Protein AF-A0A2U3L6K7-F1 (afdb_monomer_lite)

pLDDT: mean 75.44, std 18.48, range [40.47, 93.81]

Secondary structure (DSSP, 8-state):
---HHHHT--HHHHHHHHHH----SPPPSEEEEETTEEEEHHHHHHHHTT--TT-S--HHHHHHHHHHTT-EEEETTEE--SS-S--PPPHHHHHHHHHHHT-------TTTTSSSSS-----

Foldseek 3Di:
DFDVLLVPDAPVLLLVLVVVDDDDDDADQKWWQHPNDIHRQLVSSCSSSVHDPPTPDDSVNSVVSCVVNPIFMGGNPHTPPDDDDDPPPPVVNVVVVVVVVVPPDDDDDPPPPPPPPPDDDDD

Structure (mmCIF, N/CA/C/O backbone):
data_AF-A0A2U3L6K7-F1
#
_entry.id   AF-A0A2U3L6K7-F1
#
loop_
_atom_site.group_PDB
_atom_site.id
_atom_site.type_symbol
_atom_site.label_atom_id
_atom_site.label_alt_id
_atom_site.label_comp_id
_atom_site.label_asym_id
_atom_site.label_entity_id
_atom_site.label_seq_id
_atom_site.pdbx_PDB_ins_code
_atom_site.Cartn_x
_atom_site.Cartn_y
_atom_site.Cartn_z
_atom_site.occupancy
_atom_site.B_iso_or_equiv
_atom_site.auth_seq_id
_atom_site.auth_comp_id
_atom_site.auth_asym_id
_atom_site.auth_atom_id
_atom_site.pdbx_PDB_model_num
ATOM 1 N N . MET A 1 1 ? 10.806 0.274 -14.148 1.00 60.28 1 MET A N 1
ATOM 2 C CA . MET A 1 1 ? 9.341 0.400 -14.315 1.00 60.28 1 MET A CA 1
ATOM 3 C C . MET A 1 1 ? 8.689 -0.465 -13.245 1.00 60.28 1 MET A C 1
ATOM 5 O O . MET A 1 1 ? 9.212 -1.556 -13.033 1.00 60.28 1 MET A O 1
ATOM 9 N N . PRO A 1 2 ? 7.659 0.013 -12.520 1.00 65.19 2 PRO A N 1
ATOM 10 C CA . PRO A 1 2 ? 6.894 -0.847 -11.614 1.00 65.19 2 PRO A CA 1
ATOM 11 C C . PRO A 1 2 ? 6.258 -1.990 -12.415 1.00 65.19 2 PRO A C 1
ATOM 13 O O . PRO A 1 2 ? 6.019 -1.844 -13.617 1.00 65.19 2 PRO A O 1
ATOM 16 N N . SER A 1 3 ? 6.029 -3.137 -11.780 1.00 74.38 3 SER A N 1
ATOM 17 C CA . SER A 1 3 ? 5.396 -4.265 -12.461 1.00 74.38 3 SER A CA 1
ATOM 18 C C . SER A 1 3 ? 3.953 -3.919 -12.847 1.00 74.38 3 SER A C 1
ATOM 20 O O . SER A 1 3 ? 3.240 -3.242 -12.108 1.00 74.38 3 SER A O 1
ATOM 22 N N . SER A 1 4 ? 3.490 -4.395 -14.008 1.00 80.12 4 SER A N 1
ATOM 23 C CA . SER A 1 4 ? 2.147 -4.077 -14.524 1.00 80.12 4 SER A CA 1
ATOM 24 C C . SER A 1 4 ? 1.023 -4.467 -13.557 1.00 80.12 4 SER A C 1
ATOM 26 O O . SER A 1 4 ? -0.024 -3.828 -13.544 1.00 80.12 4 SER A O 1
ATOM 28 N N . ARG A 1 5 ? 1.256 -5.477 -12.706 1.00 80.88 5 ARG A N 1
ATOM 29 C CA . ARG A 1 5 ? 0.323 -5.900 -11.650 1.00 80.88 5 ARG A CA 1
ATOM 30 C C . ARG A 1 5 ? 0.117 -4.828 -10.587 1.00 80.88 5 ARG A C 1
ATOM 32 O O . ARG A 1 5 ? -1.007 -4.609 -10.161 1.00 80.88 5 ARG A O 1
ATOM 39 N N . VAL A 1 6 ? 1.185 -4.132 -10.205 1.00 81.19 6 VAL A N 1
ATOM 40 C CA . VAL A 1 6 ? 1.137 -3.041 -9.227 1.00 81.19 6 VAL A CA 1
ATOM 41 C C . VAL A 1 6 ? 0.366 -1.840 -9.790 1.00 81.19 6 VAL A C 1
ATOM 43 O O . VAL A 1 6 ? -0.397 -1.207 -9.068 1.00 81.19 6 VAL A O 1
ATOM 46 N N . SER A 1 7 ? 0.497 -1.557 -11.090 1.00 80.50 7 SER A N 1
ATOM 47 C CA . SER A 1 7 ? -0.251 -0.479 -11.756 1.00 80.50 7 SER A CA 1
ATOM 48 C C . SER A 1 7 ? -1.734 -0.788 -11.990 1.00 80.50 7 SER A C 1
ATOM 50 O O . SER A 1 7 ? -2.523 0.143 -12.110 1.00 80.50 7 SER A O 1
ATOM 52 N N . ALA A 1 8 ? -2.120 -2.064 -12.061 1.00 86.12 8 ALA A N 1
ATOM 53 C CA . ALA A 1 8 ? -3.504 -2.492 -12.281 1.00 86.12 8 ALA A CA 1
ATOM 54 C C . ALA A 1 8 ? -4.331 -2.614 -10.985 1.00 86.12 8 ALA A C 1
ATOM 56 O O . ALA A 1 8 ? -5.496 -3.001 -11.044 1.00 86.12 8 ALA A O 1
ATOM 57 N N . LEU A 1 9 ? -3.740 -2.312 -9.823 1.00 87.56 9 LEU A N 1
ATOM 58 C CA . LEU A 1 9 ? -4.396 -2.457 -8.526 1.00 87.56 9 LEU A CA 1
ATOM 59 C C . LEU A 1 9 ? -5.606 -1.540 -8.376 1.00 87.56 9 LEU A C 1
ATOM 61 O O . LEU A 1 9 ? -5.511 -0.326 -8.570 1.00 87.56 9 LEU A O 1
ATOM 65 N N . THR A 1 10 ? -6.718 -2.114 -7.921 1.00 91.25 10 THR A N 1
ATOM 66 C CA . THR A 1 10 ? -7.906 -1.351 -7.542 1.00 91.25 10 THR A CA 1
ATOM 67 C C . THR A 1 10 ? -7.948 -1.090 -6.03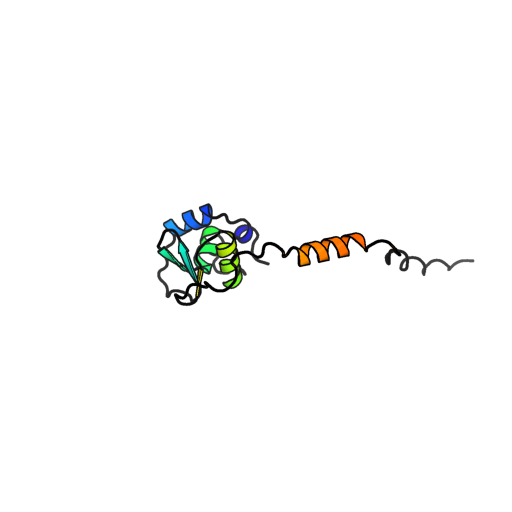8 1.00 91.25 10 THR A C 1
ATOM 69 O O . THR A 1 10 ? -7.340 -1.794 -5.224 1.00 91.25 10 THR A O 1
ATOM 72 N N . LYS A 1 11 ? -8.738 -0.091 -5.636 1.00 90.69 11 LYS A N 1
ATOM 73 C CA . LYS A 1 11 ? -9.051 0.179 -4.227 1.00 90.69 11 LYS A CA 1
ATOM 74 C C . LYS A 1 11 ? -9.578 -1.059 -3.488 1.00 90.69 11 LYS A C 1
ATOM 76 O O . LYS A 1 11 ? -9.245 -1.259 -2.320 1.00 90.69 11 LYS A O 1
ATOM 81 N N . GLN A 1 12 ? -10.392 -1.879 -4.156 1.00 91.25 12 GLN A N 1
ATOM 82 C CA . GLN A 1 12 ? -10.992 -3.073 -3.563 1.00 91.25 12 GLN A CA 1
ATOM 83 C C . GLN A 1 12 ? -9.951 -4.165 -3.305 1.00 91.25 12 GLN A C 1
ATOM 85 O O . GLN A 1 12 ? -9.994 -4.781 -2.241 1.00 91.25 12 GLN A O 1
ATOM 90 N N . ASP A 1 13 ? -8.995 -4.351 -4.216 1.00 92.00 13 ASP A N 1
ATOM 91 C CA . ASP A 1 13 ? -7.904 -5.321 -4.047 1.00 92.00 13 ASP A CA 1
ATOM 92 C C . ASP A 1 13 ? -7.034 -4.957 -2.841 1.00 92.00 13 ASP A C 1
ATOM 94 O O . ASP A 1 13 ? -6.734 -5.800 -1.997 1.00 92.00 13 ASP A O 1
ATOM 98 N N . ILE A 1 14 ? -6.705 -3.670 -2.702 1.00 92.44 14 ILE A N 1
ATOM 99 C CA . ILE A 1 14 ? -5.922 -3.154 -1.572 1.00 92.44 14 ILE A CA 1
ATOM 100 C C . ILE A 1 14 ? -6.684 -3.334 -0.252 1.00 92.44 14 ILE A C 1
ATOM 102 O O . ILE A 1 14 ? -6.099 -3.769 0.739 1.00 92.44 14 ILE A O 1
ATOM 106 N N . ALA A 1 15 ? -7.988 -3.042 -0.225 1.00 92.62 15 ALA A N 1
ATOM 107 C CA . ALA A 1 15 ? -8.816 -3.245 0.964 1.00 92.62 15 ALA A CA 1
ATOM 108 C C . ALA A 1 15 ? -8.958 -4.735 1.327 1.00 92.62 15 ALA A C 1
ATOM 110 O O . ALA A 1 15 ? -8.921 -5.098 2.501 1.00 92.62 15 ALA A O 1
ATOM 111 N N . ALA A 1 16 ? -9.089 -5.615 0.332 1.00 92.94 16 ALA A N 1
ATOM 112 C CA . ALA A 1 16 ? -9.151 -7.057 0.545 1.00 92.94 16 ALA A CA 1
ATOM 113 C C . ALA A 1 16 ? -7.827 -7.610 1.097 1.00 92.94 16 ALA A C 1
ATOM 115 O O . ALA A 1 16 ? -7.842 -8.385 2.056 1.00 92.94 16 ALA A O 1
ATOM 116 N N . ALA A 1 17 ? -6.694 -7.165 0.548 1.00 92.88 17 ALA A N 1
ATOM 117 C CA . ALA A 1 17 ? -5.369 -7.505 1.056 1.00 92.88 17 ALA A CA 1
ATOM 118 C C . ALA A 1 17 ? -5.192 -7.011 2.498 1.00 92.88 17 ALA A C 1
ATOM 120 O O . ALA A 1 17 ? -4.829 -7.786 3.379 1.00 92.88 17 ALA A O 1
ATOM 121 N N . ALA A 1 18 ? -5.572 -5.760 2.782 1.00 93.44 18 ALA A N 1
ATOM 122 C CA . ALA A 1 18 ? -5.467 -5.151 4.108 1.00 93.44 18 ALA A CA 1
ATOM 123 C C . ALA A 1 18 ? -6.168 -5.948 5.221 1.00 93.44 18 ALA A C 1
ATOM 125 O O . ALA A 1 18 ? -5.675 -5.983 6.349 1.00 93.44 18 ALA A O 1
ATOM 126 N N . ARG A 1 19 ? -7.287 -6.625 4.923 1.00 91.06 19 ARG A N 1
ATOM 127 C CA . ARG A 1 19 ? -8.002 -7.461 5.904 1.00 91.06 19 ARG A CA 1
ATOM 128 C C . ARG A 1 19 ? -7.194 -8.676 6.362 1.00 91.06 19 ARG A C 1
ATOM 130 O O . ARG A 1 19 ? -7.286 -9.058 7.528 1.00 91.06 19 ARG A O 1
ATOM 137 N N . ASN A 1 20 ? -6.416 -9.270 5.459 1.00 89.62 20 ASN A N 1
ATOM 138 C CA . ASN A 1 20 ? -5.610 -10.464 5.728 1.00 89.62 20 ASN A CA 1
ATOM 139 C C . ASN A 1 20 ? -4.145 -10.135 6.039 1.00 89.62 20 ASN A C 1
ATOM 141 O O . ASN A 1 20 ? -3.410 -10.983 6.548 1.00 89.62 20 ASN A O 1
ATOM 145 N N . PHE A 1 21 ? -3.730 -8.903 5.757 1.00 90.94 21 PHE A N 1
ATOM 146 C CA . PHE A 1 21 ? -2.359 -8.464 5.894 1.00 90.94 21 PHE A CA 1
ATOM 147 C C . PHE A 1 21 ? -1.926 -8.429 7.363 1.00 90.94 21 PHE A C 1
ATOM 149 O O . PHE A 1 21 ? -2.496 -7.722 8.199 1.00 90.94 21 PHE A O 1
ATOM 156 N N . ARG A 1 22 ? -0.876 -9.188 7.683 1.00 87.81 22 ARG A N 1
ATOM 157 C CA . ARG A 1 22 ? -0.268 -9.225 9.017 1.00 87.81 22 ARG A CA 1
ATOM 158 C C . ARG A 1 22 ? 1.159 -8.715 8.942 1.00 87.81 22 ARG A C 1
ATOM 160 O O . ARG A 1 22 ? 2.008 -9.316 8.289 1.00 87.81 22 ARG A O 1
ATOM 167 N N . TRP A 1 23 ? 1.438 -7.640 9.670 1.00 88.94 23 TRP A N 1
ATOM 168 C CA . TRP A 1 23 ? 2.786 -7.104 9.800 1.00 88.94 23 TRP A CA 1
ATOM 169 C C . TRP A 1 23 ? 3.327 -7.334 11.203 1.00 88.94 23 TRP A C 1
ATOM 171 O O . TRP A 1 23 ? 2.736 -6.890 12.180 1.00 88.94 23 TRP A O 1
ATOM 181 N N . ASN A 1 24 ? 4.465 -8.018 11.293 1.00 87.00 24 ASN A N 1
ATOM 182 C CA . ASN A 1 24 ? 5.128 -8.363 12.553 1.00 87.00 24 ASN A CA 1
ATOM 183 C C . ASN A 1 24 ? 6.490 -7.671 12.731 1.00 87.00 24 ASN A C 1
ATOM 185 O O . ASN A 1 24 ? 7.223 -7.986 13.665 1.00 87.00 24 ASN A O 1
ATOM 189 N N . ARG A 1 25 ? 6.856 -6.755 11.828 1.00 87.62 25 ARG A N 1
ATOM 190 C CA . ARG A 1 25 ? 8.122 -6.009 11.873 1.00 87.62 25 ARG A CA 1
ATOM 191 C C . ARG A 1 25 ? 7.878 -4.573 12.328 1.00 87.62 25 ARG A C 1
ATOM 193 O O . ARG A 1 25 ? 6.741 -4.128 12.466 1.00 87.62 25 ARG A O 1
ATOM 200 N N . LEU A 1 26 ? 8.959 -3.819 12.500 1.00 87.50 26 LEU A N 1
ATOM 201 C CA . LEU A 1 26 ? 8.873 -2.380 12.740 1.00 87.50 26 LEU A CA 1
ATOM 202 C C . LEU A 1 26 ? 8.096 -1.687 11.611 1.00 87.50 26 LEU A C 1
ATOM 204 O O . LEU A 1 26 ? 8.232 -2.044 10.435 1.00 87.50 26 LEU A O 1
ATOM 208 N N . MET A 1 27 ? 7.264 -0.711 11.978 1.00 86.81 27 MET A N 1
ATOM 209 C CA . MET A 1 27 ? 6.532 0.102 11.009 1.00 86.81 27 MET A CA 1
ATOM 210 C C . MET A 1 27 ? 7.519 0.914 10.157 1.00 86.81 27 MET A C 1
ATOM 212 O O . MET A 1 27 ? 8.397 1.588 10.704 1.00 86.81 27 MET A O 1
ATOM 216 N N . PRO A 1 28 ? 7.405 0.869 8.819 1.00 89.00 28 PRO A N 1
ATOM 217 C CA . PRO A 1 28 ? 8.187 1.728 7.948 1.00 89.00 28 PRO A CA 1
ATOM 218 C C . PRO A 1 28 ? 7.714 3.180 8.063 1.00 89.00 28 PRO A C 1
ATOM 220 O O . PRO A 1 28 ? 6.617 3.468 8.526 1.00 89.00 28 PRO A O 1
ATOM 223 N N . LYS A 1 29 ? 8.532 4.111 7.564 1.00 91.75 29 LYS A N 1
ATOM 224 C CA . LYS A 1 29 ? 8.199 5.545 7.575 1.00 91.75 29 LYS A CA 1
ATOM 225 C C . LYS A 1 29 ? 6.910 5.873 6.820 1.00 91.75 29 LYS A C 1
ATOM 227 O O . LYS A 1 29 ? 6.251 6.840 7.165 1.00 91.75 29 LYS A O 1
ATOM 232 N N . TRP A 1 30 ? 6.594 5.107 5.780 1.00 92.81 30 TRP A N 1
ATOM 233 C CA . TRP A 1 30 ? 5.406 5.299 4.956 1.00 92.81 30 TRP A CA 1
ATOM 234 C C . TRP A 1 30 ? 4.308 4.337 5.389 1.00 92.81 30 TRP A C 1
ATOM 236 O O . TRP A 1 30 ? 4.436 3.124 5.194 1.00 92.81 30 TRP A O 1
ATOM 246 N N . THR A 1 31 ? 3.234 4.885 5.938 1.00 93.25 31 THR A N 1
ATOM 247 C CA . THR A 1 31 ? 2.063 4.138 6.396 1.00 93.25 31 THR A CA 1
ATOM 248 C C . THR A 1 31 ? 0.806 4.616 5.683 1.00 93.25 31 THR A C 1
ATOM 250 O O . THR A 1 31 ? 0.778 5.686 5.076 1.00 93.25 31 THR A O 1
ATOM 253 N N . VAL A 1 32 ? -0.232 3.791 5.693 1.00 93.81 32 VAL A N 1
ATOM 254 C CA . VAL A 1 32 ? -1.523 4.069 5.067 1.00 93.81 32 VAL A CA 1
ATOM 255 C C . VAL A 1 32 ? -2.644 3.653 6.003 1.00 93.81 32 VAL A C 1
ATOM 257 O O . VAL A 1 32 ? -2.547 2.619 6.663 1.00 93.81 32 VAL A O 1
ATOM 260 N N . ILE A 1 33 ? -3.697 4.463 6.065 1.00 92.75 33 ILE A N 1
ATOM 261 C CA . ILE A 1 33 ? -4.904 4.149 6.821 1.00 92.75 33 ILE A CA 1
ATOM 262 C C . ILE A 1 33 ? -5.897 3.451 5.894 1.00 92.75 33 ILE A C 1
ATOM 264 O O . ILE A 1 33 ? -6.401 4.043 4.938 1.00 92.75 33 ILE A O 1
ATOM 268 N N . VAL A 1 34 ? -6.198 2.190 6.195 1.00 91.94 34 VAL A N 1
ATOM 269 C CA . VAL A 1 34 ? -7.192 1.381 5.480 1.00 91.94 34 VAL A CA 1
ATOM 270 C C . VAL A 1 34 ? -8.199 0.863 6.496 1.00 91.94 34 VAL A C 1
ATOM 272 O O . VAL A 1 34 ? -7.813 0.217 7.464 1.00 91.94 34 VAL A O 1
ATOM 275 N N . GLU A 1 35 ? -9.484 1.189 6.316 1.00 88.06 35 GLU A N 1
ATOM 276 C CA . GLU A 1 35 ? -10.571 0.774 7.227 1.00 88.06 35 GLU A CA 1
ATOM 277 C C . GLU A 1 35 ? -10.278 1.092 8.715 1.00 88.06 35 GLU A C 1
ATOM 279 O O . GLU A 1 35 ? -10.576 0.313 9.617 1.00 88.06 35 GLU A O 1
ATOM 284 N N . GLY A 1 36 ? -9.640 2.241 8.979 1.00 88.44 36 GLY A N 1
ATOM 285 C CA . GLY A 1 36 ? -9.270 2.681 10.331 1.00 88.44 36 GLY A CA 1
ATOM 286 C C . GLY A 1 36 ? -8.017 2.016 10.915 1.00 88.44 36 GLY A C 1
ATOM 287 O O . GLY A 1 36 ? -7.669 2.289 12.062 1.00 88.44 36 GLY A O 1
ATOM 288 N N . ARG A 1 37 ? -7.316 1.171 10.149 1.00 90.62 37 ARG A N 1
ATOM 289 C CA . ARG A 1 37 ? -6.070 0.509 10.558 1.00 90.62 37 ARG A CA 1
ATOM 290 C C . ARG A 1 37 ? -4.870 1.120 9.855 1.00 90.62 37 ARG A C 1
ATOM 292 O O . ARG A 1 37 ? -4.895 1.320 8.644 1.00 90.62 37 ARG A O 1
ATOM 299 N N . GLU A 1 38 ? -3.808 1.372 10.613 1.00 91.38 38 GLU A N 1
ATOM 300 C CA . GLU A 1 38 ? -2.534 1.825 10.063 1.00 91.38 38 GLU A CA 1
ATOM 301 C C . GLU A 1 38 ? -1.696 0.630 9.606 1.00 91.38 38 GLU A C 1
ATOM 303 O O . GLU A 1 38 ? -1.382 -0.269 10.385 1.00 91.38 38 GLU A O 1
ATOM 308 N N . LEU A 1 39 ? -1.359 0.622 8.320 1.00 93.25 39 LEU A N 1
ATOM 309 C CA . LEU A 1 39 ? -0.645 -0.459 7.655 1.00 93.25 39 LEU A CA 1
ATOM 310 C C . LEU A 1 39 ? 0.582 0.088 6.914 1.00 93.25 39 LEU A C 1
ATOM 312 O O . LEU A 1 39 ? 0.614 1.255 6.521 1.00 93.25 39 LEU A O 1
ATOM 316 N N . PRO A 1 40 ? 1.619 -0.731 6.694 1.00 93.81 40 PRO A N 1
ATOM 317 C CA . PRO A 1 40 ? 2.809 -0.309 5.972 1.00 93.81 40 PRO A CA 1
ATOM 318 C C . PRO A 1 40 ? 2.502 -0.161 4.474 1.00 93.81 40 PRO A C 1
ATOM 320 O O . PRO A 1 40 ? 2.098 -1.119 3.820 1.00 93.81 40 PRO A O 1
ATOM 323 N N . ALA A 1 41 ? 2.751 1.022 3.905 1.00 93.25 41 ALA A N 1
ATOM 324 C CA . ALA A 1 41 ? 2.306 1.364 2.550 1.00 93.25 41 ALA A CA 1
ATOM 325 C C . ALA A 1 41 ? 2.873 0.426 1.467 1.00 93.25 41 ALA A C 1
ATOM 327 O O . ALA A 1 41 ? 2.126 -0.216 0.734 1.00 93.25 41 ALA A O 1
ATOM 328 N N . ARG A 1 42 ? 4.206 0.312 1.375 1.00 93.38 42 ARG A N 1
ATOM 329 C CA . ARG A 1 42 ? 4.860 -0.513 0.344 1.00 93.38 42 ARG A CA 1
ATOM 330 C C . ARG A 1 42 ? 4.542 -2.007 0.498 1.00 93.38 42 ARG A C 1
ATOM 332 O O . ARG A 1 42 ? 4.096 -2.589 -0.483 1.00 93.38 42 ARG A O 1
ATOM 339 N N . PRO A 1 43 ? 4.736 -2.640 1.670 1.00 93.50 43 PRO A N 1
ATOM 340 C CA . PRO A 1 43 ? 4.409 -4.053 1.842 1.00 93.50 43 PRO A CA 1
ATOM 341 C C . PRO A 1 43 ? 2.950 -4.388 1.532 1.00 93.50 43 PRO A C 1
ATOM 343 O O . PRO A 1 43 ? 2.709 -5.408 0.902 1.00 93.50 43 PRO A O 1
ATOM 346 N N . LEU A 1 44 ? 2.004 -3.517 1.903 1.00 93.44 44 LEU A N 1
ATOM 347 C CA . LEU A 1 44 ? 0.595 -3.716 1.574 1.00 93.44 44 LEU A CA 1
ATOM 348 C C . LEU A 1 44 ? 0.356 -3.711 0.058 1.00 93.44 44 LEU A C 1
ATOM 350 O O . LEU A 1 44 ? -0.351 -4.571 -0.451 1.00 93.44 44 LEU A O 1
ATOM 354 N N . VAL A 1 45 ? 0.958 -2.767 -0.672 1.00 92.81 45 VAL A N 1
ATOM 355 C CA . VAL A 1 45 ? 0.832 -2.690 -2.140 1.00 92.81 45 VAL A CA 1
ATOM 356 C C . VAL A 1 45 ? 1.445 -3.915 -2.823 1.00 92.81 45 VAL A C 1
ATOM 358 O O . VAL A 1 45 ? 0.868 -4.433 -3.775 1.00 92.81 45 VAL A O 1
ATOM 361 N N . LEU A 1 46 ? 2.592 -4.401 -2.341 1.00 92.12 46 LEU A N 1
ATOM 362 C CA . LEU A 1 46 ? 3.228 -5.600 -2.899 1.00 92.12 46 LEU A CA 1
ATOM 363 C C . LEU A 1 46 ? 2.389 -6.861 -2.648 1.00 92.12 46 LEU A C 1
ATOM 365 O O . LEU A 1 46 ? 2.228 -7.675 -3.555 1.00 92.12 46 LEU A O 1
ATOM 369 N N . ASP A 1 47 ? 1.831 -6.992 -1.443 1.00 92.31 47 ASP A N 1
ATOM 370 C CA . ASP A 1 47 ? 0.947 -8.099 -1.067 1.00 92.31 47 ASP A CA 1
ATOM 371 C C . ASP A 1 47 ? -0.345 -8.088 -1.895 1.00 92.31 47 ASP A C 1
ATOM 373 O O . ASP A 1 47 ? -0.695 -9.094 -2.508 1.00 92.31 47 ASP A O 1
ATOM 377 N N . ALA A 1 48 ? -0.979 -6.918 -2.032 1.00 92.06 48 ALA A N 1
ATOM 378 C CA . ALA A 1 48 ? -2.171 -6.744 -2.857 1.00 92.06 48 ALA A CA 1
ATOM 379 C C . ALA A 1 48 ? -1.920 -7.083 -4.335 1.00 92.06 48 ALA A C 1
ATOM 381 O O . ALA A 1 48 ? -2.773 -7.679 -4.988 1.00 92.06 48 ALA A O 1
ATOM 382 N N . ALA A 1 49 ? -0.747 -6.732 -4.873 1.00 89.94 49 ALA A N 1
ATOM 383 C CA . ALA A 1 49 ? -0.375 -7.068 -6.249 1.00 89.94 49 ALA A CA 1
ATOM 384 C C . ALA A 1 49 ? 0.070 -8.533 -6.426 1.00 89.94 49 ALA A C 1
ATOM 386 O O . ALA A 1 49 ? 0.316 -8.965 -7.558 1.00 89.94 49 ALA A O 1
ATOM 387 N N . GLY A 1 50 ? 0.220 -9.293 -5.333 1.00 89.31 50 GLY A N 1
ATOM 388 C CA . GLY A 1 50 ? 0.727 -10.665 -5.355 1.00 89.31 50 GLY A CA 1
ATOM 389 C C . GLY A 1 50 ? 2.146 -10.763 -5.923 1.00 89.31 50 GLY A C 1
ATOM 390 O O . GLY A 1 50 ? 2.472 -11.728 -6.620 1.00 89.31 50 GLY A O 1
ATOM 391 N N . VAL A 1 51 ? 2.973 -9.735 -5.704 1.00 88.19 51 VAL A N 1
ATOM 392 C CA . VAL A 1 51 ? 4.351 -9.669 -6.211 1.00 88.19 51 VAL A CA 1
ATOM 393 C C .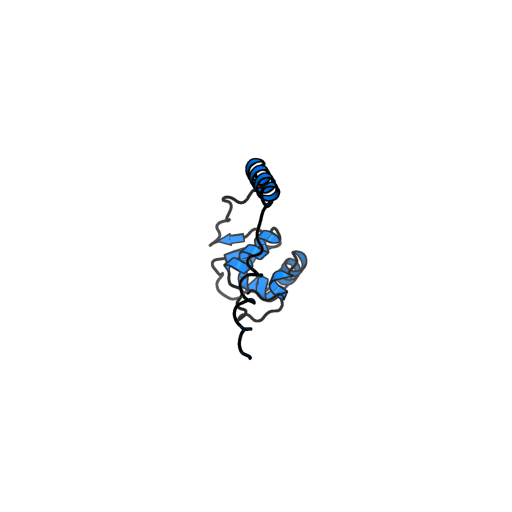 VAL A 1 51 ? 5.358 -9.967 -5.099 1.00 88.19 51 VAL A C 1
ATOM 395 O O . VAL A 1 51 ? 5.093 -9.706 -3.924 1.00 88.19 51 VAL A O 1
ATOM 398 N N . PRO A 1 52 ? 6.539 -10.514 -5.436 1.00 84.44 52 PRO A N 1
ATOM 399 C CA . PRO A 1 52 ? 7.561 -10.789 -4.438 1.00 84.44 52 PRO A CA 1
ATOM 400 C C . PRO A 1 52 ? 8.047 -9.500 -3.748 1.00 84.44 52 PRO A C 1
ATOM 402 O O . PRO A 1 52 ? 8.081 -8.432 -4.363 1.00 84.44 52 PRO A O 1
ATOM 405 N N . PRO A 1 53 ? 8.542 -9.588 -2.499 1.00 79.88 53 PRO A N 1
ATOM 406 C CA . PRO A 1 53 ? 9.043 -8.431 -1.749 1.00 79.88 53 PRO A CA 1
ATOM 407 C C . PRO A 1 53 ? 10.278 -7.764 -2.384 1.00 79.88 53 PRO A C 1
ATOM 409 O O . PRO A 1 53 ? 10.653 -6.662 -1.985 1.00 79.88 53 PRO A O 1
ATOM 412 N N . ASN A 1 54 ? 10.909 -8.429 -3.358 1.00 84.56 54 ASN A N 1
ATOM 413 C CA . ASN A 1 54 ? 12.066 -7.937 -4.105 1.00 84.56 54 ASN A CA 1
ATOM 414 C C . ASN A 1 54 ? 11.684 -7.195 -5.403 1.00 84.56 54 ASN A C 1
ATOM 416 O O . ASN A 1 54 ? 12.548 -6.910 -6.228 1.00 84.56 54 ASN A O 1
ATOM 420 N N . ASP A 1 55 ? 10.393 -6.918 -5.612 1.00 84.12 55 ASP A N 1
ATOM 421 C CA . ASP A 1 55 ? 9.913 -6.139 -6.754 1.00 84.12 55 ASP A CA 1
ATOM 422 C C . ASP A 1 55 ? 10.537 -4.722 -6.763 1.00 84.12 55 ASP A C 1
ATOM 424 O O . ASP A 1 55 ? 10.720 -4.111 -5.695 1.00 84.12 55 ASP A O 1
ATOM 428 N N . PRO A 1 56 ? 10.862 -4.174 -7.955 1.00 84.81 56 PRO A N 1
ATOM 429 C CA . PRO A 1 56 ? 11.483 -2.856 -8.102 1.00 84.81 56 PRO A CA 1
ATOM 430 C C . PRO A 1 56 ? 10.601 -1.687 -7.642 1.00 84.81 56 PRO A C 1
ATOM 432 O O . PRO A 1 56 ? 11.077 -0.551 -7.601 1.00 84.81 56 PRO A O 1
ATOM 435 N N . THR A 1 57 ? 9.333 -1.929 -7.302 1.00 87.12 57 THR A N 1
ATOM 436 C CA . THR A 1 57 ? 8.428 -0.914 -6.765 1.00 87.12 57 THR A CA 1
ATOM 437 C C . THR A 1 57 ? 8.988 -0.339 -5.472 1.00 87.12 57 THR A C 1
ATOM 439 O O . THR A 1 57 ? 9.122 -1.027 -4.454 1.00 87.12 57 THR A O 1
ATOM 442 N N . ASN A 1 58 ? 9.295 0.955 -5.502 1.00 89.25 58 ASN A N 1
ATOM 443 C CA . ASN A 1 58 ? 9.789 1.686 -4.342 1.00 89.25 58 ASN A CA 1
ATOM 444 C C . ASN A 1 58 ? 8.635 2.254 -3.492 1.00 89.25 58 ASN A C 1
ATOM 446 O O . ASN A 1 58 ? 7.464 2.226 -3.875 1.00 89.25 58 ASN A O 1
ATOM 450 N N . SER A 1 59 ? 8.961 2.795 -2.315 1.00 88.19 59 SER A N 1
ATOM 451 C CA . SER A 1 59 ? 7.951 3.339 -1.399 1.00 88.19 59 SER A CA 1
ATOM 452 C C . SER A 1 59 ? 7.185 4.531 -1.980 1.00 88.19 59 SER A C 1
ATOM 454 O O . SER A 1 59 ? 5.995 4.649 -1.726 1.00 88.19 59 SER A O 1
ATOM 456 N N . HIS A 1 60 ? 7.822 5.387 -2.785 1.00 89.50 60 HIS A N 1
ATOM 457 C CA . HIS A 1 60 ? 7.155 6.543 -3.398 1.00 89.50 60 HIS A CA 1
ATOM 458 C C . HIS A 1 60 ? 6.120 6.125 -4.445 1.00 89.50 60 HIS A C 1
ATOM 460 O O . HIS A 1 60 ? 5.041 6.706 -4.502 1.00 89.50 60 HIS A O 1
ATOM 466 N N . GLN A 1 61 ? 6.415 5.089 -5.233 1.00 91.06 61 GLN A N 1
ATOM 467 C CA . GLN A 1 61 ? 5.478 4.518 -6.199 1.00 91.06 61 GLN A CA 1
ATOM 468 C C . GLN A 1 61 ? 4.276 3.884 -5.499 1.00 91.06 61 GLN A C 1
ATOM 470 O O . GLN A 1 61 ? 3.141 4.153 -5.881 1.00 91.06 61 GLN A O 1
ATOM 475 N N . ALA A 1 62 ? 4.510 3.119 -4.428 1.00 91.00 62 ALA A N 1
ATOM 476 C CA . ALA A 1 62 ? 3.430 2.565 -3.615 1.00 91.00 62 ALA A CA 1
ATOM 477 C C . ALA A 1 62 ? 2.531 3.673 -3.038 1.00 91.00 62 ALA A C 1
ATOM 479 O O . ALA A 1 62 ? 1.309 3.592 -3.120 1.00 91.00 62 ALA A O 1
ATOM 480 N N . VAL A 1 63 ? 3.131 4.746 -2.515 1.00 91.56 63 VAL A N 1
ATOM 481 C CA . VAL A 1 63 ? 2.400 5.918 -2.012 1.00 91.56 63 VAL A CA 1
ATOM 482 C C . VAL A 1 63 ? 1.595 6.605 -3.116 1.00 91.56 63 VAL A C 1
ATOM 484 O O . VAL A 1 63 ? 0.450 6.974 -2.877 1.00 91.56 63 VAL A O 1
ATOM 487 N N . ALA A 1 64 ? 2.155 6.761 -4.318 1.00 90.44 64 ALA A N 1
ATOM 488 C CA . ALA A 1 64 ? 1.449 7.360 -5.449 1.00 90.44 64 ALA A CA 1
ATOM 489 C C . ALA A 1 64 ? 0.204 6.549 -5.835 1.00 90.44 64 ALA A C 1
ATOM 491 O O . ALA A 1 64 ? -0.860 7.129 -6.022 1.00 90.44 64 ALA A O 1
ATOM 492 N N . ILE A 1 65 ? 0.310 5.218 -5.867 1.00 90.75 65 ILE A N 1
ATOM 493 C CA . ILE A 1 65 ? -0.820 4.324 -6.158 1.00 90.75 65 ILE A CA 1
ATOM 494 C C . ILE A 1 65 ? -1.887 4.435 -5.069 1.00 90.75 65 ILE A C 1
ATOM 496 O O . ILE A 1 65 ? -3.064 4.606 -5.370 1.00 90.75 65 ILE A O 1
ATOM 500 N N . LEU A 1 66 ? -1.491 4.411 -3.795 1.00 91.25 66 LEU A N 1
ATOM 501 C CA . LEU A 1 66 ? -2.432 4.550 -2.679 1.00 91.25 66 LEU A CA 1
ATOM 502 C C . LEU A 1 66 ? -3.164 5.899 -2.709 1.00 91.25 66 LEU A C 1
ATOM 504 O O . LEU A 1 66 ? -4.372 5.941 -2.486 1.00 91.25 66 LEU A O 1
ATOM 508 N N . LYS A 1 67 ? -2.463 6.985 -3.054 1.00 90.81 67 LYS A N 1
ATOM 509 C CA . LYS A 1 67 ? -3.069 8.309 -3.256 1.00 90.81 67 LYS A CA 1
ATOM 510 C C . LYS A 1 67 ? -4.034 8.330 -4.441 1.00 90.81 67 LYS A C 1
ATOM 512 O O . LYS A 1 67 ? -5.141 8.832 -4.296 1.00 90.81 67 LYS A O 1
ATOM 517 N N . GLN A 1 68 ? -3.657 7.740 -5.577 1.00 89.69 68 GLN A N 1
ATOM 518 C CA . GLN A 1 68 ? -4.530 7.620 -6.754 1.00 89.69 68 GLN A CA 1
ATOM 519 C C . GLN A 1 68 ? -5.818 6.842 -6.446 1.00 89.69 68 GLN A C 1
ATOM 521 O O . GLN A 1 68 ? -6.878 7.184 -6.958 1.00 89.69 68 GLN A O 1
ATOM 526 N N . GLN A 1 69 ? -5.745 5.836 -5.570 1.00 89.50 69 GLN A N 1
ATOM 527 C CA . GLN A 1 69 ? -6.905 5.066 -5.103 1.00 89.50 69 GLN A CA 1
ATOM 528 C C . GLN A 1 69 ? -7.685 5.756 -3.960 1.00 89.50 69 GLN A C 1
ATOM 530 O O . GLN A 1 69 ? -8.700 5.232 -3.488 1.00 89.50 69 GLN A O 1
ATOM 535 N N . GLY A 1 70 ? -7.237 6.934 -3.511 1.00 89.81 70 GLY A N 1
ATOM 536 C CA . GLY A 1 70 ? -7.916 7.759 -2.510 1.00 89.81 70 GLY A CA 1
ATOM 537 C C . GLY A 1 70 ? -7.728 7.305 -1.060 1.00 89.81 70 GLY A C 1
ATOM 538 O O . GLY A 1 70 ? -8.642 7.476 -0.254 1.00 89.81 70 GLY A O 1
ATOM 539 N N . PHE A 1 71 ? -6.590 6.695 -0.719 1.00 91.31 71 PHE A N 1
ATOM 540 C CA . PHE A 1 71 ? -6.248 6.348 0.665 1.00 91.31 71 PHE A CA 1
ATOM 541 C C . PHE A 1 71 ? -5.487 7.474 1.383 1.00 91.31 71 PHE A C 1
ATOM 543 O O . PHE A 1 71 ? -4.707 8.204 0.770 1.00 91.31 71 PHE A O 1
ATOM 550 N N . ASP A 1 72 ? -5.667 7.570 2.706 1.00 90.94 72 ASP A N 1
ATOM 551 C CA . ASP A 1 72 ? -4.888 8.475 3.562 1.00 90.94 72 ASP A CA 1
ATOM 552 C C . ASP A 1 72 ? -3.506 7.870 3.832 1.00 90.94 72 ASP A C 1
ATOM 554 O O . ASP A 1 72 ? -3.378 6.834 4.489 1.00 90.94 72 ASP A O 1
ATOM 558 N N . VAL A 1 73 ? -2.468 8.519 3.307 1.00 92.50 73 VAL A N 1
ATOM 559 C CA . VAL A 1 73 ? -1.073 8.104 3.458 1.00 92.50 73 VAL A CA 1
ATOM 560 C C . VAL A 1 73 ? -0.356 9.043 4.421 1.00 92.50 73 VAL A C 1
ATOM 562 O O . VAL A 1 73 ? -0.407 10.269 4.284 1.00 92.50 73 VAL A O 1
ATOM 565 N N . ARG A 1 74 ? 0.395 8.458 5.354 1.00 90.81 74 ARG A N 1
ATOM 566 C CA . ARG A 1 74 ? 1.154 9.170 6.379 1.00 90.81 74 ARG A CA 1
ATOM 567 C C . ARG A 1 74 ? 2.647 8.922 6.240 1.00 90.81 74 ARG A C 1
ATOM 569 O O . ARG A 1 74 ? 3.102 7.838 5.871 1.00 90.81 74 ARG A O 1
ATOM 576 N N . TYR A 1 75 ? 3.414 9.954 6.564 1.00 91.50 75 TYR A N 1
ATOM 577 C CA . TYR A 1 75 ? 4.856 9.869 6.722 1.00 91.50 75 TYR A CA 1
ATOM 578 C C . TYR A 1 75 ? 5.200 10.051 8.198 1.00 91.50 75 TYR A C 1
ATOM 580 O O . TYR A 1 75 ? 4.956 11.110 8.771 1.00 91.50 75 TYR A O 1
ATOM 588 N N . GLN A 1 76 ? 5.754 9.013 8.825 1.00 85.44 76 GLN A N 1
ATOM 589 C CA . GLN A 1 76 ? 6.112 8.994 10.247 1.00 85.44 76 GLN A CA 1
ATOM 590 C C . GLN A 1 76 ? 4.946 9.436 11.154 1.00 85.44 76 GLN A C 1
ATOM 592 O O . GLN A 1 76 ? 5.124 10.259 12.050 1.00 85.44 76 GLN A O 1
ATOM 597 N N . GLY A 1 77 ? 3.735 8.942 10.877 1.00 74.75 77 GLY A N 1
ATOM 598 C CA . GLY A 1 77 ? 2.522 9.288 11.626 1.00 74.75 77 GLY A CA 1
ATOM 599 C C . GLY A 1 77 ? 1.943 10.678 11.330 1.00 74.75 77 GLY A C 1
ATOM 600 O O . GLY A 1 77 ? 0.859 10.992 11.813 1.00 74.75 77 GLY A O 1
ATOM 601 N N . LYS A 1 78 ? 2.605 11.502 10.508 1.00 77.94 78 LYS A N 1
ATOM 602 C CA . LYS A 1 78 ? 2.073 12.791 10.048 1.00 77.94 78 LYS A CA 1
ATOM 603 C C . LYS A 1 78 ? 1.294 12.590 8.757 1.00 77.94 78 LYS A C 1
ATOM 605 O O . LYS A 1 78 ? 1.809 12.001 7.803 1.00 77.94 78 LYS A O 1
ATOM 610 N N . THR A 1 79 ? 0.059 13.076 8.719 1.00 72.19 79 THR A N 1
ATOM 611 C CA . THR A 1 79 ? -0.708 13.160 7.476 1.00 72.19 79 THR A CA 1
ATOM 612 C C . THR A 1 79 ? 0.019 14.093 6.521 1.00 72.19 79 THR A C 1
ATOM 614 O O . THR A 1 79 ? 0.437 15.188 6.897 1.00 72.19 79 THR A O 1
ATOM 617 N N . LEU A 1 80 ? 0.173 13.674 5.266 1.00 67.88 80 LEU A N 1
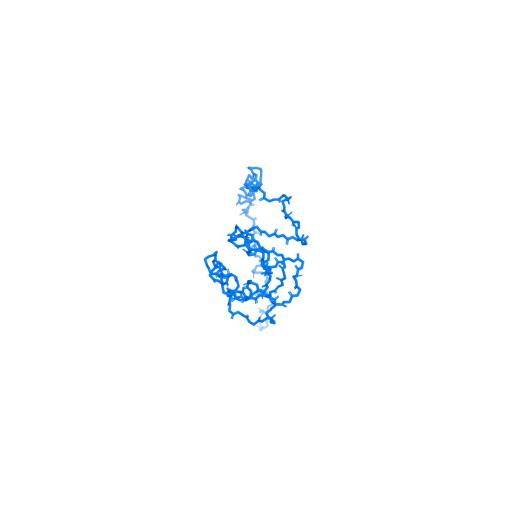ATOM 618 C CA . LEU A 1 80 ? 0.633 14.572 4.208 1.00 67.88 80 LEU A CA 1
ATOM 619 C C . LEU A 1 80 ? -0.511 15.480 3.734 1.00 67.88 80 LEU A C 1
ATOM 621 O O . LEU A 1 80 ? -0.763 15.598 2.537 1.00 67.88 80 LEU A O 1
ATOM 625 N N . GLN A 1 81 ? -1.233 16.092 4.675 1.00 55.38 81 GLN A N 1
ATOM 626 C CA . GLN A 1 81 ? -2.150 17.182 4.366 1.00 55.38 81 GLN A CA 1
ATOM 627 C C . GLN A 1 81 ? -1.313 18.443 4.155 1.00 55.38 81 GLN A C 1
ATOM 629 O O . GLN A 1 81 ? -0.967 19.156 5.090 1.00 55.38 81 GLN A O 1
ATOM 634 N N . GLY A 1 82 ? -0.939 18.637 2.895 1.00 48.72 82 GLY A N 1
ATOM 635 C CA . GLY A 1 82 ? -0.257 19.805 2.361 1.00 48.72 82 GLY A CA 1
ATOM 636 C C . GLY A 1 82 ? -0.158 19.651 0.845 1.00 48.72 82 GLY A C 1
ATOM 637 O O . GLY A 1 82 ? 0.719 18.936 0.368 1.00 48.72 82 GLY A O 1
ATOM 638 N N . ASP A 1 83 ? -1.098 20.283 0.137 1.00 48.09 83 ASP A N 1
ATOM 639 C CA . ASP A 1 83 ? -1.066 20.625 -1.297 1.00 48.09 83 ASP A CA 1
ATOM 640 C C . ASP A 1 83 ? -1.299 19.539 -2.369 1.00 48.09 83 ASP A C 1
ATOM 642 O O . ASP A 1 83 ? -0.506 19.407 -3.295 1.00 48.09 83 ASP A O 1
ATOM 646 N N . ASP A 1 84 ? -2.436 18.829 -2.344 1.00 50.66 84 ASP A N 1
ATOM 647 C CA . ASP A 1 84 ? -2.990 18.257 -3.599 1.00 50.66 84 ASP A CA 1
ATOM 648 C C . ASP A 1 84 ? -4.529 18.259 -3.657 1.00 50.66 84 ASP A C 1
ATOM 650 O O . ASP A 1 84 ? -5.165 17.457 -4.338 1.00 50.66 84 ASP A O 1
ATOM 654 N N . SER A 1 85 ? -5.171 19.184 -2.941 1.00 48.19 85 SER A N 1
ATOM 655 C CA . SER A 1 85 ? -6.585 19.459 -3.178 1.00 48.19 85 SER A CA 1
ATOM 656 C C . SER A 1 85 ? -6.697 20.255 -4.480 1.00 48.19 85 SER A C 1
ATOM 658 O O . SER A 1 85 ? -6.383 21.440 -4.525 1.00 48.19 85 SER A O 1
ATOM 660 N N . THR A 1 86 ? -7.138 19.584 -5.545 1.00 45.28 86 THR A N 1
ATOM 661 C CA . THR A 1 86 ? -7.662 20.175 -6.789 1.00 45.28 86 THR A CA 1
ATOM 662 C C . THR A 1 86 ? -6.697 21.058 -7.593 1.00 45.28 86 THR A C 1
ATOM 664 O O . THR A 1 86 ? -6.846 22.276 -7.638 1.00 45.28 86 THR A O 1
ATOM 667 N N . LYS A 1 87 ? -5.810 20.458 -8.397 1.00 40.75 87 LYS A N 1
ATOM 668 C CA . LYS A 1 87 ? -5.526 21.047 -9.716 1.00 40.75 87 LYS A CA 1
ATOM 669 C C . LYS A 1 87 ? -6.609 20.583 -10.688 1.00 40.75 87 LYS A C 1
ATOM 671 O O . LYS A 1 87 ? -6.407 19.697 -11.510 1.00 40.75 87 LYS A O 1
ATOM 676 N N . THR A 1 88 ? -7.768 21.235 -10.614 1.00 43.81 88 THR A N 1
ATOM 677 C CA . THR A 1 88 ? -8.449 21.615 -11.856 1.00 43.81 88 THR A CA 1
ATOM 678 C C . THR A 1 88 ? -7.358 22.252 -12.720 1.00 43.81 88 THR A C 1
ATOM 680 O O . THR A 1 88 ? -6.657 23.132 -12.201 1.00 43.81 88 THR A O 1
ATOM 683 N N . PRO A 1 89 ? -7.100 21.795 -13.957 1.00 50.06 89 PRO A N 1
ATOM 684 C CA . PRO A 1 89 ? -6.152 22.501 -14.799 1.00 50.06 89 PRO A CA 1
ATOM 685 C C . PRO A 1 89 ? -6.662 23.941 -14.876 1.00 50.06 89 PRO A C 1
ATOM 687 O O . PRO A 1 89 ? -7.814 24.187 -15.232 1.00 50.06 89 PRO A O 1
ATOM 690 N N . SER A 1 90 ? -5.854 24.877 -14.372 1.00 51.09 90 SER A N 1
ATOM 691 C CA . SER A 1 90 ? -6.192 26.298 -14.372 1.00 51.09 90 SER A CA 1
ATOM 692 C C . SER A 1 90 ? -6.691 26.667 -15.775 1.00 51.09 90 SER A C 1
ATOM 694 O O . SER A 1 90 ? -6.064 26.231 -16.747 1.00 51.09 90 SER A O 1
ATOM 696 N N . PRO A 1 91 ? -7.769 27.459 -15.922 1.00 58.12 91 PRO A N 1
ATOM 697 C CA . PRO A 1 91 ? -8.227 27.907 -17.237 1.00 58.12 91 PRO A CA 1
ATOM 698 C C . PRO A 1 91 ? -7.117 28.629 -18.021 1.00 58.12 91 PRO A C 1
ATOM 700 O O . PRO A 1 91 ? -7.157 28.657 -19.249 1.00 58.12 91 PRO A O 1
ATOM 703 N N . GLU A 1 92 ? -6.076 29.134 -17.348 1.00 59.22 92 GLU A N 1
ATOM 704 C CA . GLU A 1 92 ? -4.878 29.654 -18.012 1.00 59.22 92 GLU A CA 1
ATOM 705 C C . GLU A 1 92 ? -3.995 28.567 -18.638 1.00 59.22 92 GLU A C 1
ATOM 707 O O . GLU A 1 92 ? -3.453 28.774 -19.721 1.00 59.22 92 GLU A O 1
ATOM 712 N N . PHE A 1 93 ? -3.860 27.400 -18.002 1.00 58.56 93 PHE A N 1
ATOM 713 C CA . PHE A 1 93 ? -3.071 26.288 -18.539 1.00 58.56 93 PHE A CA 1
ATOM 714 C C . PHE A 1 93 ? -3.811 25.564 -19.670 1.00 58.56 93 PHE A C 1
ATOM 716 O O . PHE A 1 93 ? -3.190 25.209 -20.668 1.00 58.56 93 PHE A O 1
ATOM 723 N N . GLU A 1 94 ? -5.136 25.418 -19.574 1.00 64.06 94 GLU A N 1
ATOM 724 C CA . GLU A 1 94 ? -5.962 24.924 -20.688 1.00 64.06 94 GLU A CA 1
ATOM 725 C C . GLU A 1 94 ? -5.940 25.901 -21.873 1.00 64.06 94 GLU A C 1
ATOM 727 O O . GLU A 1 94 ? -5.759 25.479 -23.014 1.00 64.06 94 GLU A O 1
ATOM 732 N N . SER A 1 95 ? -6.023 27.215 -21.622 1.00 64.94 95 SER A N 1
ATOM 733 C CA . SER A 1 95 ? -5.853 28.241 -22.662 1.00 64.94 95 SER A CA 1
ATOM 734 C C . SER A 1 95 ? -4.462 28.175 -23.303 1.00 64.94 95 SER A C 1
ATOM 736 O O . SER A 1 95 ? -4.338 28.224 -24.528 1.00 64.94 95 SER A O 1
ATOM 738 N N . LEU A 1 96 ? -3.409 27.967 -22.503 1.00 70.25 96 LEU A N 1
ATOM 739 C CA . LEU A 1 96 ? -2.045 27.754 -22.990 1.00 70.25 96 LEU A CA 1
ATOM 740 C C . LEU A 1 96 ? -1.951 26.500 -23.876 1.00 70.25 96 LEU A C 1
ATOM 742 O O . LEU A 1 96 ? -1.409 26.574 -24.978 1.00 70.25 96 LEU A O 1
ATOM 746 N N . LEU A 1 97 ? -2.513 25.369 -23.440 1.00 70.69 97 LEU A N 1
ATOM 747 C CA . LEU A 1 97 ? -2.521 24.119 -24.203 1.00 70.69 97 LEU A CA 1
ATOM 748 C C . LEU A 1 97 ? -3.336 24.233 -25.498 1.00 70.69 97 LEU A C 1
ATOM 750 O O . LEU A 1 97 ? -2.883 23.765 -26.543 1.00 70.69 97 LEU A O 1
ATOM 754 N N . HIS A 1 98 ? -4.491 24.900 -25.471 1.00 66.50 98 HIS A N 1
ATOM 755 C CA . HIS A 1 98 ? -5.317 25.133 -26.657 1.00 66.50 98 HIS A CA 1
ATOM 756 C C . HIS A 1 98 ? -4.616 26.069 -27.659 1.00 66.50 98 HIS A C 1
ATOM 758 O O . HIS A 1 98 ? -4.690 25.857 -28.871 1.00 66.50 98 HIS A O 1
ATOM 764 N N . ARG A 1 99 ? -3.852 27.053 -27.161 1.00 64.50 99 ARG A N 1
ATOM 765 C CA . ARG A 1 99 ? -3.019 27.946 -27.982 1.00 64.50 99 ARG A CA 1
ATOM 766 C C . ARG A 1 99 ? -1.833 27.216 -28.613 1.00 64.50 99 ARG A C 1
ATOM 768 O O . ARG A 1 99 ? -1.533 27.449 -29.780 1.00 64.50 99 ARG A O 1
ATOM 775 N N . LEU A 1 100 ? -1.191 26.305 -27.880 1.00 63.06 100 LEU A N 1
ATOM 776 C CA . LEU A 1 100 ? -0.114 25.464 -28.413 1.00 63.06 100 LEU A CA 1
ATOM 777 C C . LEU A 1 100 ? -0.624 24.478 -29.472 1.00 63.06 100 LEU A C 1
ATOM 779 O O . LEU A 1 100 ? 0.021 24.303 -30.504 1.00 63.06 100 LEU A O 1
ATOM 783 N N . ARG A 1 101 ? -1.805 23.882 -29.268 1.00 62.19 101 ARG A N 1
ATOM 784 C CA . ARG A 1 101 ? -2.385 22.907 -30.208 1.00 62.19 101 ARG A CA 1
ATOM 785 C C . ARG A 1 101 ? -2.823 23.527 -31.540 1.00 62.19 101 ARG A C 1
ATOM 787 O O . ARG A 1 101 ? -2.891 22.818 -32.539 1.00 62.19 101 ARG A O 1
ATOM 794 N N . GLY A 1 102 ? -3.087 24.834 -31.568 1.00 53.19 102 GLY A N 1
ATOM 795 C CA . GLY A 1 102 ? -3.427 25.580 -32.784 1.00 53.19 102 GLY A CA 1
ATOM 796 C C . GLY A 1 102 ? -2.230 26.053 -33.621 1.00 53.19 102 GLY A C 1
ATOM 797 O O . GLY A 1 102 ? -2.438 26.502 -34.744 1.00 53.19 102 GLY A O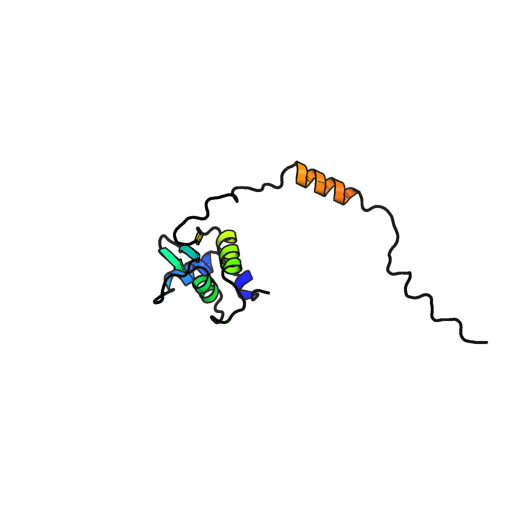 1
ATOM 798 N N . SER A 1 103 ? -0.992 25.965 -33.115 1.00 52.56 103 SER A N 1
ATOM 799 C CA . SER A 1 103 ? 0.176 26.612 -33.744 1.00 52.56 103 SER A CA 1
ATOM 800 C C . SER A 1 103 ? 1.139 25.666 -34.474 1.00 52.56 103 SER A C 1
ATOM 802 O O . SER A 1 103 ? 2.164 26.118 -34.981 1.00 52.56 103 SER A O 1
ATOM 804 N N . CYS A 1 104 ? 0.828 24.375 -34.592 1.00 46.97 104 CYS A N 1
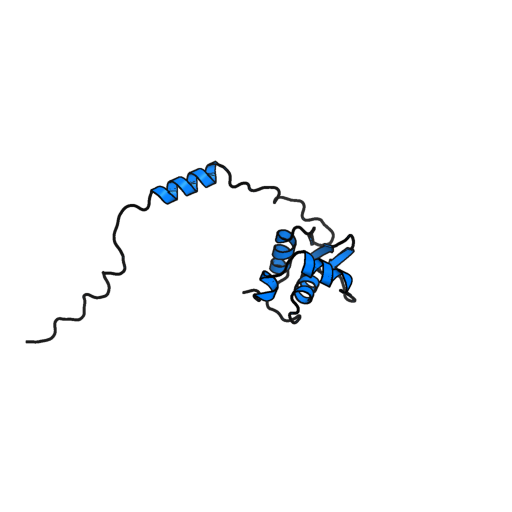ATOM 805 C CA . CYS A 1 104 ? 1.606 23.447 -35.418 1.00 46.97 104 CYS A CA 1
ATOM 806 C C . CYS A 1 104 ? 1.068 23.438 -36.857 1.00 46.97 104 CYS A C 1
ATOM 808 O O . CYS A 1 104 ? 0.500 22.448 -37.313 1.00 46.97 104 CYS A O 1
ATOM 810 N N . LYS A 1 105 ? 1.207 24.558 -37.574 1.00 51.03 105 LYS A N 1
ATOM 811 C CA . LYS A 1 105 ? 0.959 24.612 -39.020 1.00 51.03 105 LYS A CA 1
ATOM 812 C C . LYS A 1 105 ? 2.190 25.187 -39.721 1.00 51.03 105 LYS A C 1
ATOM 814 O O . LYS A 1 105 ? 2.476 26.369 -39.585 1.00 51.03 105 LYS A O 1
ATOM 819 N N . GLY A 1 106 ? 2.863 24.320 -40.479 1.00 47.50 106 GLY A N 1
ATOM 820 C CA . GLY A 1 106 ? 4.069 24.601 -41.270 1.00 47.50 106 GLY A CA 1
ATOM 821 C C . GLY A 1 106 ? 5.342 24.287 -40.482 1.00 47.50 106 GLY A C 1
ATOM 822 O O . GLY A 1 106 ? 5.498 24.757 -39.367 1.00 47.50 106 GLY A O 1
ATOM 823 N N . GLY A 1 107 ? 6.281 23.476 -40.944 1.00 44.38 107 GLY A N 1
ATOM 824 C CA . GLY A 1 107 ? 6.491 22.795 -42.213 1.00 44.38 107 GLY A CA 1
ATOM 825 C C . GLY A 1 107 ? 7.734 21.910 -42.048 1.00 44.38 107 GLY A C 1
ATOM 826 O O . GLY A 1 107 ? 8.464 22.045 -41.068 1.00 44.38 107 GLY A O 1
ATOM 827 N N . ASP A 1 108 ? 7.922 21.009 -43.003 1.00 40.47 108 ASP A N 1
ATOM 828 C CA . ASP A 1 108 ? 9.114 20.186 -43.230 1.00 40.47 108 ASP A CA 1
ATOM 829 C C . ASP A 1 108 ? 9.406 19.028 -42.258 1.00 40.47 108 ASP A C 1
ATOM 831 O O . ASP A 1 108 ? 10.090 19.112 -41.240 1.00 40.47 108 ASP A O 1
ATOM 835 N N . SER A 1 109 ? 8.893 17.875 -42.693 1.00 43.41 109 SER A N 1
ATOM 836 C CA . SER A 1 109 ? 9.335 16.525 -42.360 1.00 43.41 109 SER A CA 1
ATOM 837 C C . SER A 1 109 ? 10.861 16.390 -42.475 1.00 43.41 109 SER A C 1
ATOM 839 O O . SER A 1 109 ? 11.416 16.253 -43.563 1.00 43.41 109 SER A O 1
ATOM 841 N N . LEU A 1 110 ? 11.544 16.335 -41.331 1.00 46.56 110 LEU A N 1
ATOM 842 C CA . LEU A 1 110 ? 12.984 16.055 -41.203 1.00 46.56 110 LEU A CA 1
ATOM 843 C C . LEU A 1 110 ? 13.338 14.578 -41.511 1.00 46.56 110 LEU A C 1
ATOM 845 O O . LEU A 1 110 ? 14.431 14.113 -41.203 1.00 46.56 110 LEU A O 1
ATOM 849 N N . VAL A 1 111 ? 12.409 13.818 -42.102 1.00 47.03 111 VAL A N 1
ATOM 850 C CA . VAL A 1 111 ? 12.583 12.399 -42.455 1.00 47.03 111 VAL A CA 1
ATOM 851 C C . VAL A 1 111 ? 13.039 12.222 -43.914 1.00 47.03 111 VAL A C 1
ATOM 853 O O . VAL A 1 111 ? 13.669 11.221 -44.227 1.00 47.03 111 VAL A O 1
ATOM 856 N N . GLU A 1 112 ? 12.852 13.216 -44.789 1.00 46.16 112 GLU A N 1
ATOM 857 C CA . GLU A 1 112 ? 13.187 13.124 -46.229 1.00 46.16 112 GLU A CA 1
ATOM 858 C C . GLU A 1 112 ? 14.597 13.628 -46.613 1.00 46.16 112 GLU A C 1
ATOM 860 O O . GLU A 1 112 ? 14.952 13.654 -47.790 1.00 46.16 112 GLU A O 1
ATOM 865 N N . ALA A 1 113 ? 15.437 14.021 -45.648 1.00 44.88 113 ALA A N 1
ATOM 866 C CA . ALA A 1 113 ? 16.787 14.532 -45.929 1.00 44.88 113 ALA A CA 1
ATOM 867 C C . ALA A 1 113 ? 17.906 13.474 -45.824 1.00 44.88 113 ALA A C 1
ATOM 869 O O . ALA A 1 113 ? 19.059 13.787 -46.103 1.00 44.88 113 ALA A O 1
ATOM 870 N N . ARG A 1 114 ? 17.601 12.229 -45.421 1.00 47.19 114 ARG A N 1
ATOM 871 C CA . ARG A 1 114 ? 18.624 11.198 -45.136 1.00 47.19 114 ARG A CA 1
ATOM 872 C C . ARG A 1 114 ? 18.778 10.109 -46.209 1.00 47.19 114 ARG A C 1
ATOM 874 O O . ARG A 1 114 ? 19.679 9.289 -46.094 1.00 47.19 114 ARG A O 1
ATOM 881 N N . GLU A 1 115 ? 17.963 10.107 -47.264 1.00 49.06 115 GLU A N 1
ATOM 882 C CA . GLU A 1 115 ? 17.975 9.042 -48.291 1.00 49.06 115 GLU A CA 1
ATOM 883 C C . GLU A 1 115 ? 18.460 9.488 -49.684 1.00 49.06 115 GLU A C 1
ATOM 885 O O . GLU A 1 115 ? 18.256 8.777 -50.666 1.00 49.06 115 GLU A O 1
ATOM 890 N N . ARG A 1 116 ? 19.137 10.639 -49.808 1.00 51.53 116 ARG A N 1
ATOM 891 C CA . ARG A 1 116 ? 19.557 11.183 -51.117 1.00 51.53 116 ARG A CA 1
ATOM 892 C C . ARG A 1 116 ? 21.068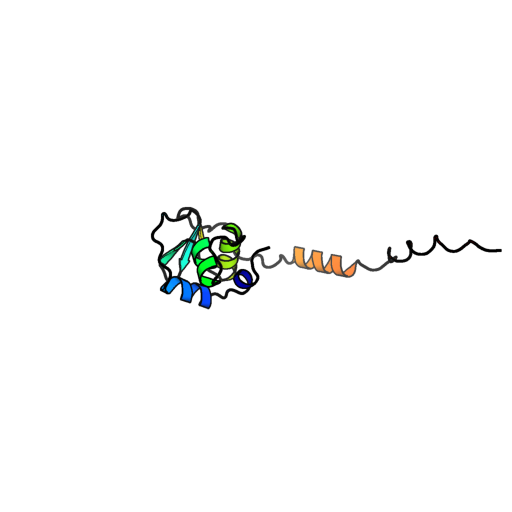 11.352 -51.332 1.00 51.53 116 ARG A C 1
ATOM 894 O O . ARG A 1 116 ? 21.469 12.193 -52.124 1.00 51.53 116 ARG A O 1
ATOM 901 N N . GLU A 1 117 ? 21.901 10.533 -50.688 1.00 51.59 117 GLU A N 1
ATOM 902 C CA . GLU A 1 117 ? 23.370 10.597 -50.844 1.00 51.59 117 GLU A CA 1
ATOM 903 C C . GLU A 1 117 ? 24.027 9.243 -51.174 1.00 51.59 117 GLU A C 1
ATOM 905 O O . GLU A 1 117 ? 25.137 8.978 -50.749 1.00 51.59 117 GLU A O 1
ATOM 910 N N . HIS A 1 118 ? 23.370 8.334 -51.904 1.00 51.53 118 HIS A N 1
ATOM 911 C CA . HIS A 1 118 ? 24.041 7.096 -52.347 1.00 51.53 118 HIS A CA 1
ATOM 912 C C . HIS A 1 118 ? 23.509 6.550 -53.675 1.00 51.53 118 HIS A C 1
ATOM 914 O O . HIS A 1 118 ? 23.181 5.367 -53.794 1.00 51.53 118 HIS A O 1
ATOM 920 N N . ARG A 1 119 ? 23.426 7.392 -54.710 1.00 54.28 119 ARG A N 1
ATOM 921 C CA . ARG A 1 119 ? 23.229 6.862 -56.062 1.00 54.28 119 ARG A CA 1
ATOM 922 C C . ARG A 1 119 ? 23.750 7.773 -57.163 1.00 54.28 119 ARG A C 1
ATOM 924 O O . ARG A 1 119 ? 22.956 8.269 -57.937 1.00 54.28 119 ARG A O 1
ATOM 931 N N . ASP A 1 120 ? 25.068 7.899 -57.261 1.00 47.91 120 ASP A N 1
ATOM 932 C CA . ASP A 1 120 ? 25.729 8.192 -58.536 1.00 47.91 120 ASP A CA 1
ATOM 933 C C . ASP A 1 120 ? 27.099 7.510 -58.560 1.00 47.91 120 ASP A C 1
ATOM 935 O O . ASP A 1 120 ? 28.142 8.099 -58.309 1.00 47.91 120 ASP A O 1
ATOM 939 N N . ASP A 1 121 ? 27.052 6.208 -58.830 1.00 49.00 121 ASP A N 1
ATOM 940 C CA . ASP A 1 121 ? 28.184 5.432 -59.321 1.00 49.00 121 ASP A CA 1
ATOM 941 C C . ASP A 1 121 ? 27.624 4.515 -60.414 1.00 49.00 121 ASP A C 1
ATOM 943 O O . ASP A 1 121 ? 27.053 3.458 -60.120 1.00 49.00 121 ASP A O 1
ATOM 947 N N . ARG A 1 122 ? 27.665 4.985 -61.669 1.00 44.69 122 ARG A N 1
ATOM 948 C CA . ARG A 1 122 ? 28.024 4.206 -62.868 1.00 44.69 122 ARG A CA 1
ATOM 949 C C . ARG A 1 122 ? 27.716 4.945 -64.179 1.00 44.69 122 ARG A C 1
ATOM 951 O O . ARG A 1 122 ? 26.555 5.203 -64.481 1.00 44.69 122 ARG A O 1
ATOM 958 N N . TYR A 1 123 ? 28.783 4.986 -64.981 1.00 46.38 123 TYR A N 1
ATOM 959 C CA . TYR A 1 123 ? 28.896 5.069 -66.444 1.00 46.38 123 TYR A CA 1
ATOM 960 C C . TYR A 1 123 ? 28.903 6.452 -67.098 1.00 46.38 123 TYR A C 1
ATOM 962 O O . TYR A 1 123 ? 27.836 7.087 -67.202 1.00 46.38 123 TYR A O 1
#

Sequence (123 aa):
MPSSRVSALTKQDIAAAARNFRWNRLMPKWTVIVEGRELPARPLVLDAAGVPPNDPTNSHQAVAILKQQGFDVRYQGKTLQGDDSTKTPSPEFESLLHRLRGSCKGGDSLVEAREREHRDDRY

Radius of gyration: 24.29 Å; chains: 1; bounding box: 40×40×79 Å

Organism: NCBI:txid2042962